Protein AF-A0A7C6B516-F1 (afdb_monomer)

Secondary structure (DSSP, 8-state):
----TT--S-HHHHHHHHHTT---SS---B-----HHHHHHHHSS---TTTHHHHHHHHHHHH-SB-----PPEEEEEEE-TTS-EEEEEETEEEEEE-S-SSSGGG-

Solvent-accessible surface area (backbone atoms only — not comparable to full-atom values): 6657 Å² total; per-residue (Å²): 104,58,77,57,99,81,58,83,55,55,43,65,54,31,50,53,30,49,76,72,74,45,87,42,84,57,88,80,44,72,61,78,83,78,57,60,72,58,39,27,65,71,69,74,44,86,79,42,92,93,49,36,46,59,46,39,54,50,41,44,36,52,73,34,48,45,69,67,89,86,67,64,70,40,73,76,45,76,49,77,48,98,81,48,37,29,33,38,34,50,42,90,45,75,42,85,73,42,64,69,42,93,52,78,79,59,70,111

Radius of gyration: 19.81 Å; Cα contacts (8 Å, |Δi|>4): 146; chains: 1; bounding box: 34×39×56 Å

Foldseek 3Di:
DADDPQAPDALVRQVVCVVVVHDHSDDFFEDQDPDQVQLCVVVVDHDDLVCNLVSSVVSCVHPGSDYDDRDRFDDFDWDADPQGWIWTGGTSDIHGDDDPDDDPVSVD

Mean predicted aligned error: 5.18 Å

Sequence (108 aa):
MRKLPRDTMSARQRIEATLNGELPDRVPIFDLIHNIPLIEHVTGQKATPGNLFDLVCRTVGERLDITRGLAPPAEQCIVRHEDGFVYKQEWWTTWLVQRPFHDVSGLL

pLDDT: mean 92.19, std 6.67, range [62.56, 98.25]

Structure (mmCIF, N/CA/C/O backbone):
data_AF-A0A7C6B516-F1
#
_entry.id   AF-A0A7C6B516-F1
#
loop_
_atom_site.group_PDB
_atom_site.id
_atom_site.type_symbol
_atom_site.label_atom_id
_atom_site.label_alt_id
_atom_site.label_comp_id
_atom_site.label_asym_id
_atom_site.label_entity_id
_atom_site.label_seq_id
_atom_site.pdbx_PDB_ins_code
_atom_site.Cartn_x
_atom_site.Cartn_y
_atom_site.Cartn_z
_atom_site.occupancy
_atom_site.B_iso_or_equiv
_atom_site.auth_seq_id
_atom_site.auth_comp_id
_atom_site.auth_asym_id
_atom_site.auth_atom_id
_atom_site.pdbx_PDB_model_num
ATOM 1 N N . MET A 1 1 ? -1.464 4.670 14.308 1.00 62.56 1 MET A N 1
ATOM 2 C CA . MET A 1 1 ? -2.688 3.872 14.089 1.00 62.56 1 MET A CA 1
ATOM 3 C C . MET A 1 1 ? -3.886 4.727 14.420 1.00 62.56 1 MET A C 1
ATOM 5 O O . MET A 1 1 ? -3.958 5.229 15.539 1.00 62.56 1 MET A O 1
ATOM 9 N N . ARG A 1 2 ? -4.759 4.955 13.430 1.00 68.50 2 ARG A N 1
ATOM 10 C CA . ARG A 1 2 ? -5.999 5.728 13.584 1.00 68.50 2 ARG A CA 1
ATOM 11 C C . ARG A 1 2 ? -6.757 5.255 14.821 1.00 68.50 2 ARG A C 1
ATOM 13 O O . ARG A 1 2 ? -6.977 4.056 14.967 1.00 68.50 2 ARG A O 1
ATOM 20 N N . LYS A 1 3 ? -7.171 6.184 15.678 1.00 68.25 3 LYS A N 1
ATOM 21 C CA . LYS A 1 3 ? -8.066 5.893 16.797 1.00 68.25 3 LYS A CA 1
ATOM 22 C C . LYS A 1 3 ? -9.233 6.863 16.734 1.00 68.25 3 LYS A C 1
ATOM 24 O O . LYS A 1 3 ? -9.062 8.058 16.964 1.00 68.25 3 LYS A O 1
ATOM 29 N N . LEU A 1 4 ? -10.396 6.368 16.335 1.00 77.69 4 LEU A N 1
ATOM 30 C CA . LEU A 1 4 ? -11.628 7.143 16.371 1.00 77.69 4 LEU A CA 1
ATOM 31 C C . LEU A 1 4 ? -12.200 7.153 17.794 1.00 77.69 4 LEU A C 1
ATOM 33 O O . LEU A 1 4 ? -11.921 6.239 18.567 1.00 77.69 4 LEU A O 1
ATOM 37 N N . PRO A 1 5 ? -13.040 8.144 18.152 1.00 81.75 5 PRO A N 1
ATOM 38 C CA . PRO A 1 5 ? -13.591 8.257 19.506 1.00 81.75 5 PRO A CA 1
ATOM 39 C C . PRO A 1 5 ? -14.369 7.027 19.993 1.00 81.75 5 PRO A C 1
ATOM 41 O O . PRO A 1 5 ? -14.542 6.853 21.193 1.00 81.75 5 PRO A O 1
ATOM 44 N N . ARG A 1 6 ? -14.859 6.194 19.066 1.00 85.69 6 ARG A N 1
ATOM 45 C CA . ARG A 1 6 ? -15.638 4.982 19.354 1.00 85.69 6 ARG A CA 1
ATOM 46 C C . ARG A 1 6 ? -14.839 3.686 19.197 1.00 85.69 6 ARG A C 1
ATOM 48 O O . ARG A 1 6 ? -15.399 2.627 19.447 1.00 85.69 6 ARG A O 1
ATOM 55 N N . ASP A 1 7 ? -13.573 3.761 18.784 1.00 91.75 7 ASP A N 1
ATOM 56 C CA . ASP A 1 7 ? -12.739 2.570 18.626 1.00 91.75 7 ASP A CA 1
ATOM 57 C C . ASP A 1 7 ? -12.375 2.020 20.017 1.00 91.75 7 ASP A C 1
ATOM 59 O O . ASP A 1 7 ? -11.757 2.712 20.835 1.00 91.75 7 ASP A O 1
ATOM 63 N N . THR A 1 8 ? -12.735 0.764 20.273 1.00 95.31 8 THR A N 1
ATOM 64 C CA . THR A 1 8 ? -12.375 0.017 21.490 1.00 95.31 8 THR A CA 1
ATOM 65 C C . THR A 1 8 ? -11.258 -0.998 21.235 1.00 95.31 8 THR A C 1
ATOM 67 O O . THR A 1 8 ? -10.629 -1.464 22.182 1.00 95.31 8 THR A O 1
ATOM 70 N N . MET A 1 9 ? -10.947 -1.280 19.966 1.00 95.00 9 MET A N 1
ATOM 71 C CA . MET A 1 9 ? -9.849 -2.129 19.511 1.00 95.00 9 MET A CA 1
ATOM 72 C C . MET A 1 9 ? -8.783 -1.316 18.765 1.00 95.00 9 MET A C 1
ATOM 74 O O . MET A 1 9 ? -9.062 -0.372 18.018 1.00 95.00 9 MET A O 1
ATOM 78 N N . SER A 1 10 ? -7.523 -1.719 18.913 1.00 94.19 10 SER A N 1
ATOM 79 C CA . SER A 1 10 ? -6.457 -1.331 17.986 1.00 94.19 10 SER A CA 1
ATOM 80 C C . SER A 1 10 ? -6.687 -1.944 16.600 1.00 94.19 10 SER A C 1
ATOM 82 O O . SER A 1 10 ? -7.417 -2.924 16.462 1.00 94.19 10 SER A O 1
ATOM 84 N N . ALA A 1 11 ? -6.019 -1.413 15.571 1.00 94.06 11 ALA A N 1
ATOM 85 C CA . ALA A 1 11 ? -6.058 -2.008 14.233 1.00 94.06 11 ALA A CA 1
ATOM 86 C C . ALA A 1 11 ? -5.669 -3.493 14.254 1.00 94.06 11 ALA A C 1
ATOM 88 O O . ALA A 1 11 ? -6.372 -4.318 13.685 1.00 94.06 11 ALA A O 1
ATOM 89 N N . ARG A 1 12 ? -4.609 -3.850 14.991 1.00 94.94 12 ARG A N 1
ATOM 90 C CA . ARG A 1 12 ? -4.172 -5.242 15.129 1.00 94.94 12 ARG A CA 1
ATOM 91 C C . ARG A 1 12 ? -5.255 -6.134 15.737 1.00 94.94 12 ARG A C 1
ATOM 93 O O . ARG A 1 12 ? -5.601 -7.139 15.130 1.00 94.94 12 ARG A O 1
ATOM 100 N N . GLN A 1 13 ? -5.813 -5.740 16.883 1.00 96.62 13 GLN A N 1
ATOM 101 C CA . GLN A 1 13 ? -6.889 -6.494 17.542 1.00 96.62 13 GLN A CA 1
ATOM 102 C C . GLN A 1 13 ? -8.098 -6.669 16.619 1.00 96.62 13 GLN A C 1
ATOM 104 O O . GLN A 1 13 ? -8.680 -7.744 16.558 1.00 96.62 13 GLN A O 1
ATOM 109 N N . ARG A 1 14 ? -8.440 -5.626 15.856 1.00 96.31 14 ARG A N 1
ATOM 110 C CA . ARG A 1 14 ? -9.541 -5.649 14.892 1.00 96.31 14 ARG A CA 1
ATOM 111 C C . ARG A 1 14 ? -9.315 -6.674 13.776 1.00 96.31 14 ARG A C 1
ATOM 113 O O . ARG A 1 14 ? -10.245 -7.386 13.398 1.00 96.31 14 ARG A O 1
ATOM 120 N N . ILE A 1 15 ? -8.088 -6.761 13.260 1.00 96.62 15 ILE A N 1
ATOM 121 C CA . ILE A 1 15 ? -7.7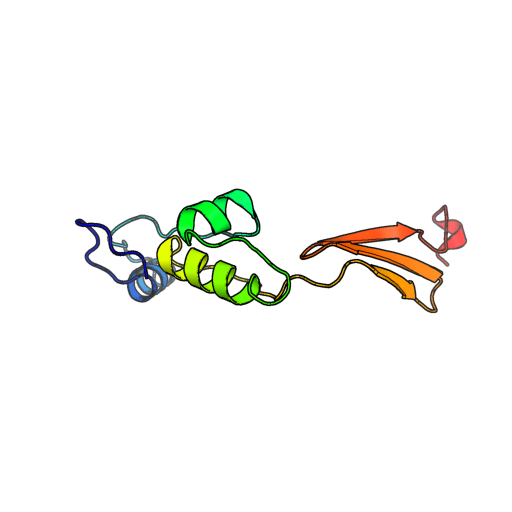12 -7.758 12.251 1.00 96.62 15 ILE A CA 1
ATOM 122 C C . ILE A 1 15 ? -7.709 -9.166 12.842 1.00 96.62 15 ILE A C 1
ATOM 124 O O . ILE A 1 15 ? -8.288 -10.063 12.240 1.00 96.62 15 ILE A O 1
ATOM 128 N N . GLU A 1 16 ? -7.115 -9.361 14.017 1.00 97.94 16 GLU A N 1
ATOM 129 C CA . GLU A 1 16 ? -7.074 -10.668 14.683 1.00 97.94 16 GLU A CA 1
ATOM 130 C C . GLU A 1 16 ? -8.491 -11.187 14.991 1.00 97.94 16 GLU A C 1
ATOM 132 O O . GLU A 1 16 ? -8.803 -12.319 14.631 1.00 97.94 16 GLU A O 1
ATOM 137 N N . ALA A 1 17 ? -9.386 -10.344 15.521 1.00 98.12 17 ALA A N 1
ATOM 138 C CA . ALA A 1 17 ? -10.797 -10.686 15.734 1.00 98.12 17 ALA A CA 1
ATOM 139 C C . ALA A 1 17 ? -11.489 -11.109 14.425 1.00 98.12 17 ALA A C 1
ATOM 141 O O . ALA A 1 17 ? -12.142 -12.148 14.368 1.00 98.12 17 ALA A O 1
ATOM 142 N N . THR A 1 18 ? -11.279 -10.347 13.344 1.00 97.25 18 THR A N 1
ATOM 143 C CA . THR A 1 18 ? -11.847 -10.666 12.022 1.00 97.25 18 THR A CA 1
ATOM 144 C C . THR A 1 18 ? -11.358 -12.022 11.507 1.00 97.25 18 THR A C 1
ATOM 146 O O . THR A 1 18 ? -12.155 -12.817 11.015 1.00 97.25 18 THR A O 1
ATOM 149 N N . LEU A 1 19 ? -10.058 -12.309 11.631 1.00 97.44 19 LEU A N 1
ATOM 150 C CA . LEU A 1 19 ? -9.468 -13.579 11.194 1.00 97.44 19 LEU A CA 1
ATOM 151 C C . LEU A 1 19 ? -9.941 -14.771 12.037 1.00 97.44 19 LEU A C 1
ATOM 153 O O . LEU A 1 19 ? -10.047 -15.877 11.512 1.00 97.44 19 LEU A O 1
ATOM 157 N N . ASN A 1 20 ? -10.272 -14.540 13.308 1.00 98.19 20 ASN A N 1
ATOM 158 C CA . ASN A 1 20 ? -10.834 -15.547 14.209 1.00 98.19 20 ASN A CA 1
ATOM 159 C C . ASN A 1 20 ? -12.351 -15.757 14.029 1.00 98.19 20 ASN A C 1
ATOM 161 O O . ASN A 1 20 ? -12.926 -16.617 14.692 1.00 98.19 20 ASN A O 1
ATOM 165 N N . GLY A 1 21 ? -13.016 -14.991 13.154 1.00 97.81 21 GLY A N 1
ATOM 166 C CA . GLY A 1 21 ? -14.473 -15.040 12.983 1.00 97.81 21 GLY A CA 1
ATOM 167 C C . GLY A 1 21 ? -15.257 -14.371 14.120 1.00 97.81 21 GLY A C 1
ATOM 168 O O . GLY A 1 21 ? -16.458 -14.597 14.261 1.00 97.81 21 GLY A O 1
ATOM 169 N N . GLU A 1 22 ? -14.590 -13.554 14.932 1.00 98.25 22 GLU A N 1
ATOM 170 C CA . GLU A 1 22 ? -15.194 -12.756 15.995 1.00 98.25 22 GLU A CA 1
ATOM 171 C C . GLU A 1 22 ? -15.723 -11.424 15.440 1.00 98.25 22 GLU A C 1
ATOM 173 O O . GLU A 1 22 ? -15.346 -10.979 14.354 1.00 98.25 22 GLU A O 1
ATOM 178 N N . LEU A 1 23 ? -16.598 -10.754 16.197 1.00 97.38 23 LEU A N 1
ATOM 179 C CA . LEU A 1 23 ? -17.120 -9.442 15.815 1.00 97.38 23 LEU A CA 1
ATOM 180 C C . LEU A 1 23 ? -16.144 -8.330 16.249 1.00 97.38 23 LEU A C 1
ATOM 182 O O . LEU A 1 23 ? -16.005 -8.094 17.453 1.00 97.38 23 LEU A O 1
ATOM 186 N N . PRO A 1 24 ? -15.492 -7.609 15.316 1.00 96.94 24 PRO A N 1
ATOM 187 C CA . PRO A 1 24 ? -14.689 -6.445 15.666 1.00 96.94 24 PRO A CA 1
ATOM 188 C C . PRO A 1 24 ? -15.559 -5.257 16.111 1.00 96.94 24 PRO A C 1
ATOM 190 O O . PRO A 1 24 ? -16.743 -5.167 15.790 1.00 96.94 24 PRO A O 1
ATOM 193 N N . ASP A 1 25 ? -14.945 -4.282 16.785 1.00 95.75 25 ASP A N 1
ATOM 194 C CA . ASP A 1 25 ? -15.601 -3.036 17.221 1.00 95.75 25 ASP A CA 1
ATOM 195 C C . ASP A 1 25 ? -16.134 -2.159 16.068 1.00 95.75 25 ASP A C 1
ATOM 197 O O . ASP A 1 25 ? -17.045 -1.351 16.255 1.00 95.75 25 ASP A O 1
ATOM 201 N N . ARG A 1 26 ? -15.574 -2.330 14.865 1.00 94.50 26 ARG A N 1
ATOM 202 C CA . ARG A 1 26 ? -16.064 -1.820 13.580 1.00 94.50 26 ARG A CA 1
ATOM 203 C C . ARG A 1 26 ? -15.471 -2.628 12.429 1.00 94.50 26 ARG A C 1
ATOM 205 O O . ARG A 1 26 ? -14.486 -3.343 12.600 1.00 94.50 26 ARG A O 1
ATOM 212 N N . VAL A 1 27 ? -16.001 -2.427 11.224 1.00 94.06 27 VAL A N 1
ATOM 213 C CA . VAL A 1 27 ? -15.427 -2.995 9.995 1.00 94.06 27 VAL A CA 1
ATOM 214 C C . VAL A 1 27 ? -13.962 -2.533 9.837 1.00 94.06 27 VAL A C 1
ATOM 216 O O . VAL A 1 27 ? -13.712 -1.319 9.881 1.00 94.06 27 VAL A O 1
ATOM 219 N N . PRO A 1 28 ? -12.989 -3.456 9.683 1.00 94.44 28 PRO A N 1
ATOM 220 C CA . PRO A 1 28 ? -11.608 -3.098 9.383 1.00 94.44 28 PRO A CA 1
ATOM 221 C C . PRO A 1 28 ? -11.475 -2.480 7.989 1.00 94.44 28 PRO A C 1
ATOM 223 O O . PRO A 1 28 ? -12.141 -2.897 7.044 1.00 94.44 28 PRO A O 1
ATOM 226 N N . ILE A 1 29 ? -10.587 -1.498 7.853 1.00 94.50 29 ILE A N 1
ATOM 227 C CA . ILE A 1 29 ? -10.321 -0.795 6.598 1.00 94.50 29 ILE A CA 1
A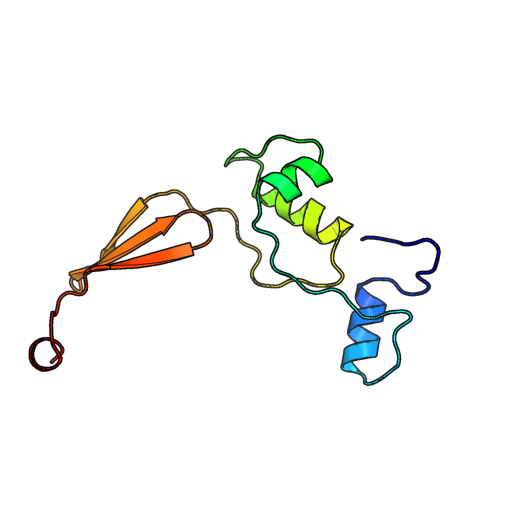TOM 228 C C . ILE A 1 29 ? -9.000 -1.296 6.017 1.00 94.50 29 ILE A C 1
ATOM 230 O O . ILE A 1 29 ? -7.942 -1.164 6.641 1.00 94.50 29 ILE A O 1
ATOM 234 N N . PHE A 1 30 ? -9.080 -1.825 4.799 1.00 95.31 30 PHE A N 1
ATOM 235 C CA . PHE A 1 30 ? -7.945 -2.243 3.986 1.00 95.31 30 PHE A CA 1
ATOM 236 C C . PHE A 1 30 ? -7.924 -1.459 2.678 1.00 95.31 30 PHE A C 1
ATOM 238 O O . PHE A 1 30 ? -8.956 -1.348 2.019 1.00 95.31 30 PHE A O 1
ATOM 245 N N . ASP A 1 31 ? -6.748 -0.962 2.296 1.00 94.62 31 ASP A N 1
ATOM 246 C CA . ASP A 1 31 ? -6.513 -0.384 0.971 1.00 94.62 31 ASP A CA 1
ATOM 247 C C . ASP A 1 31 ? -5.009 -0.330 0.630 1.00 94.62 31 ASP A C 1
ATOM 249 O O . ASP A 1 31 ? -4.152 -0.573 1.488 1.00 94.62 31 ASP A O 1
ATOM 253 N N . LEU A 1 32 ? -4.691 0.025 -0.616 1.00 93.50 32 LEU A N 1
ATOM 254 C CA . LEU A 1 32 ? -3.366 0.380 -1.126 1.00 93.50 32 LEU A CA 1
ATOM 255 C C . LEU A 1 32 ? -3.330 1.879 -1.458 1.00 93.50 32 LEU A C 1
ATOM 257 O O . LEU A 1 32 ? -3.883 2.324 -2.463 1.00 93.50 32 LEU A O 1
ATOM 261 N N . ILE A 1 33 ? -2.662 2.681 -0.626 1.00 92.12 33 ILE A N 1
ATOM 262 C CA . ILE A 1 33 ? -2.641 4.139 -0.803 1.00 92.12 33 ILE A CA 1
ATOM 263 C C . ILE A 1 33 ? -1.452 4.561 -1.669 1.00 92.12 33 ILE A C 1
ATOM 265 O O . ILE A 1 33 ? -0.335 4.691 -1.179 1.00 92.12 33 ILE A O 1
ATOM 269 N N . HIS A 1 34 ? -1.724 4.848 -2.944 1.00 90.88 34 HIS A N 1
ATOM 270 C CA . HIS A 1 34 ? -0.761 5.411 -3.908 1.00 90.88 34 HIS A CA 1
ATOM 271 C C . HIS A 1 34 ? -1.186 6.784 -4.466 1.00 90.88 34 HIS A C 1
ATOM 273 O O . HIS A 1 34 ? -0.506 7.372 -5.306 1.00 90.88 34 HIS A O 1
ATOM 279 N N . ASN A 1 35 ? -2.326 7.320 -4.020 1.00 92.12 35 ASN A N 1
ATOM 280 C CA . ASN A 1 35 ? -2.821 8.617 -4.472 1.00 92.12 35 ASN A CA 1
ATOM 281 C C . ASN A 1 35 ? -2.011 9.757 -3.828 1.00 92.12 35 ASN A C 1
ATOM 283 O O . ASN A 1 35 ? -2.166 10.033 -2.640 1.00 92.12 35 ASN A O 1
ATOM 287 N N . ILE A 1 36 ? -1.166 10.429 -4.617 1.00 92.25 36 ILE A N 1
ATOM 288 C CA . ILE A 1 36 ? -0.293 11.506 -4.120 1.00 92.25 36 ILE A CA 1
ATOM 289 C C . ILE A 1 36 ? -1.095 12.643 -3.476 1.00 92.25 36 ILE A C 1
ATOM 291 O O . ILE A 1 36 ? -0.770 12.984 -2.341 1.00 92.25 36 ILE A O 1
ATOM 295 N N . PRO A 1 37 ? -2.152 13.208 -4.104 1.00 95.88 37 PRO A N 1
ATOM 296 C CA . PRO A 1 37 ? -2.912 14.286 -3.469 1.00 95.88 37 PRO A CA 1
ATOM 297 C C . PRO A 1 37 ? -3.472 13.920 -2.088 1.00 95.88 37 PRO A C 1
ATOM 299 O O . PRO A 1 37 ? -3.438 14.743 -1.176 1.00 95.88 37 PRO A O 1
ATOM 302 N N . LEU A 1 38 ? -3.946 12.684 -1.905 1.00 95.06 38 LEU A N 1
ATOM 303 C CA . LEU A 1 38 ? -4.407 12.179 -0.612 1.00 95.06 38 LEU A CA 1
ATOM 304 C C . LEU A 1 38 ? -3.262 12.101 0.402 1.00 95.06 38 LEU A C 1
ATOM 306 O O . LEU A 1 38 ? -3.431 12.541 1.536 1.00 95.06 38 LEU A O 1
ATOM 310 N N . ILE A 1 39 ? -2.108 11.562 0.005 1.00 95.38 39 ILE A N 1
ATOM 311 C CA . ILE A 1 39 ? -0.923 11.459 0.869 1.00 95.38 39 ILE A CA 1
ATOM 312 C C . ILE A 1 39 ? -0.480 12.852 1.331 1.00 95.38 39 ILE A C 1
ATOM 314 O O . ILE A 1 39 ? -0.269 13.069 2.525 1.00 95.38 39 ILE A O 1
ATOM 318 N N . GLU A 1 40 ? -0.395 13.819 0.415 1.00 97.00 40 GLU A N 1
ATOM 319 C CA . GLU A 1 40 ? -0.027 15.199 0.749 1.00 97.00 40 GLU A CA 1
ATOM 320 C C . GLU A 1 40 ? -1.067 15.865 1.656 1.00 97.00 40 GLU A C 1
ATOM 322 O O . GLU A 1 40 ? -0.708 16.561 2.604 1.00 97.00 40 GLU A O 1
ATOM 327 N N . HIS A 1 41 ? -2.358 15.622 1.411 1.00 97.06 41 HIS A N 1
ATOM 328 C CA . HIS A 1 41 ? -3.438 16.134 2.251 1.00 97.06 41 HIS A CA 1
ATOM 329 C C . HIS A 1 41 ? -3.387 15.572 3.678 1.00 97.06 41 HIS A C 1
ATOM 331 O O . HIS A 1 41 ? -3.576 16.316 4.637 1.00 97.06 41 HIS A O 1
ATOM 337 N N . VAL A 1 42 ? -3.139 14.269 3.833 1.00 95.31 42 VAL A N 1
ATOM 338 C CA . VAL A 1 42 ? -3.092 13.615 5.149 1.00 95.31 42 VAL A CA 1
ATOM 339 C C . VAL A 1 42 ? -1.848 14.029 5.928 1.00 95.31 42 VAL A C 1
ATOM 341 O O . VAL A 1 42 ? -1.950 14.341 7.110 1.00 95.31 42 VAL A O 1
ATOM 344 N N . THR A 1 43 ? -0.686 14.049 5.276 1.00 95.94 43 THR A N 1
ATOM 345 C CA . THR A 1 43 ? 0.599 14.314 5.943 1.00 95.94 43 THR A CA 1
ATOM 346 C C . THR A 1 43 ? 0.919 15.800 6.093 1.00 95.94 43 THR A C 1
ATOM 348 O O . THR A 1 43 ? 1.782 16.154 6.897 1.00 95.94 43 THR A O 1
ATOM 351 N N . GLY A 1 44 ? 0.268 16.667 5.310 1.00 97.25 44 GLY A N 1
ATOM 352 C CA . GLY A 1 44 ? 0.587 18.093 5.215 1.00 97.25 44 GLY A CA 1
ATOM 353 C C . GLY A 1 44 ? 1.934 18.380 4.541 1.00 97.25 44 GLY A C 1
ATOM 354 O O . GLY A 1 44 ? 2.428 19.503 4.620 1.00 97.25 44 GLY A O 1
ATOM 355 N N . GLN A 1 45 ? 2.556 17.381 3.908 1.00 97.62 45 GLN A N 1
ATOM 356 C CA . GLN A 1 45 ? 3.886 17.470 3.308 1.00 97.62 45 GLN A CA 1
ATOM 357 C C . GLN A 1 45 ? 3.816 17.202 1.807 1.00 97.62 45 GLN A C 1
ATOM 359 O O . GLN A 1 45 ? 3.027 16.380 1.350 1.00 97.62 45 GLN A O 1
ATOM 364 N N . LYS A 1 46 ? 4.662 17.887 1.032 1.00 96.81 46 LYS A N 1
ATOM 365 C CA . LYS A 1 46 ? 4.800 17.620 -0.402 1.00 96.81 46 LYS A CA 1
ATOM 366 C C . LYS A 1 46 ? 5.570 16.328 -0.649 1.00 96.81 46 LYS A C 1
ATOM 368 O O . LYS A 1 46 ? 6.614 16.087 -0.034 1.00 96.81 46 LYS A O 1
ATOM 373 N N . ALA A 1 47 ? 5.049 15.517 -1.561 1.00 92.69 47 ALA A N 1
ATOM 374 C CA . ALA A 1 47 ? 5.661 14.263 -1.952 1.00 92.69 47 ALA A CA 1
ATOM 375 C C . ALA A 1 47 ? 6.872 14.516 -2.854 1.00 92.69 47 ALA A C 1
ATOM 377 O O . ALA A 1 47 ? 6.802 15.232 -3.850 1.00 92.69 47 ALA A O 1
ATOM 378 N N . THR A 1 48 ? 7.985 13.883 -2.513 1.00 91.19 48 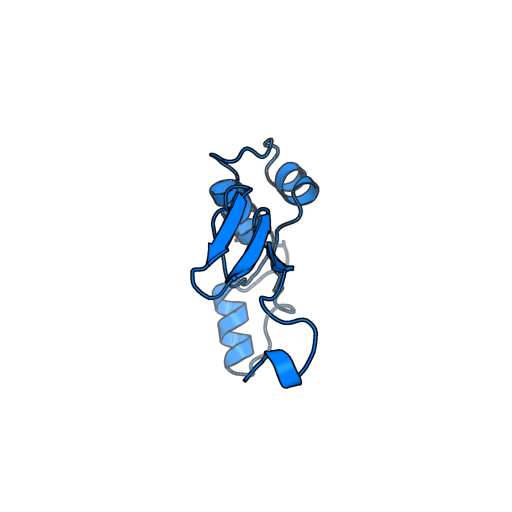THR A N 1
ATOM 379 C CA . THR A 1 48 ? 9.216 13.847 -3.302 1.00 91.19 48 THR A CA 1
ATOM 380 C C . THR A 1 48 ? 9.717 12.403 -3.360 1.00 91.19 48 THR A C 1
ATOM 382 O O . THR A 1 48 ? 9.430 11.634 -2.440 1.00 91.19 48 THR A O 1
ATOM 385 N N . PRO A 1 49 ? 10.501 12.005 -4.376 1.00 85.81 49 PRO A N 1
ATOM 386 C CA . PRO A 1 49 ? 11.034 10.643 -4.447 1.00 85.81 49 PRO A CA 1
ATOM 387 C C . PRO A 1 49 ? 11.758 10.192 -3.165 1.00 85.81 49 PRO A C 1
ATOM 389 O O . PRO A 1 49 ? 11.614 9.048 -2.751 1.00 85.81 49 PRO A O 1
ATOM 392 N N . GLY A 1 50 ? 12.466 11.107 -2.490 1.00 89.44 50 GLY A N 1
ATOM 393 C CA . GLY A 1 50 ? 13.225 10.804 -1.273 1.00 89.44 50 GLY A CA 1
ATOM 394 C C . GLY A 1 50 ? 12.393 10.651 0.006 1.00 89.44 50 GLY A C 1
ATOM 395 O O . GLY A 1 50 ? 12.867 10.022 0.947 1.00 89.44 50 GLY A O 1
ATOM 396 N N . ASN A 1 51 ? 11.173 11.200 0.070 1.00 93.50 51 ASN A N 1
ATOM 397 C CA . ASN A 1 51 ? 10.330 11.132 1.277 1.00 93.50 51 ASN A CA 1
ATOM 398 C C . ASN A 1 51 ? 9.053 10.300 1.098 1.00 93.50 51 ASN A C 1
ATOM 400 O O . ASN A 1 51 ? 8.432 9.915 2.086 1.00 93.50 51 ASN A O 1
ATOM 404 N N . LEU A 1 52 ? 8.647 10.013 -0.139 1.00 91.75 52 LEU A N 1
ATOM 405 C CA . LEU A 1 52 ? 7.307 9.514 -0.432 1.00 91.75 52 LEU A CA 1
ATOM 406 C C . LEU A 1 52 ? 7.012 8.168 0.236 1.00 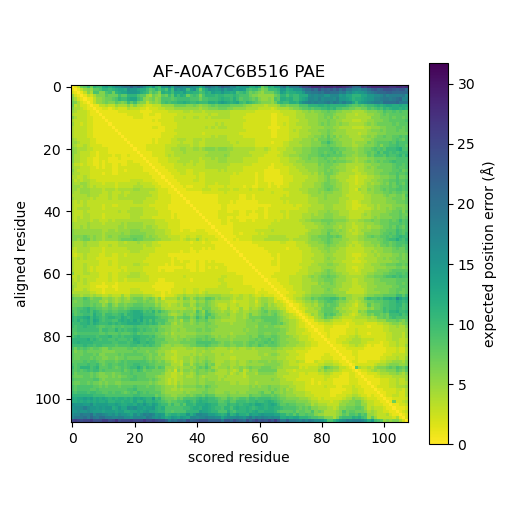91.75 52 LEU A C 1
ATOM 408 O O . LEU A 1 52 ? 5.893 7.953 0.689 1.00 91.75 52 LEU A O 1
ATOM 412 N N . PHE A 1 53 ? 8.003 7.286 0.369 1.00 93.69 53 PHE A N 1
ATOM 413 C CA . PHE A 1 53 ? 7.799 6.020 1.072 1.00 93.69 53 PHE A CA 1
ATOM 414 C C . PHE A 1 53 ? 7.430 6.216 2.553 1.00 93.69 53 PHE A C 1
ATOM 416 O O . PHE A 1 53 ? 6.503 5.572 3.043 1.00 93.69 53 PHE A O 1
ATOM 423 N N . ASP A 1 54 ? 8.087 7.149 3.249 1.00 95.38 54 ASP A N 1
ATOM 424 C CA . ASP A 1 54 ? 7.736 7.500 4.631 1.00 95.38 54 ASP A CA 1
ATOM 425 C C . ASP A 1 54 ? 6.323 8.095 4.706 1.00 95.38 54 ASP A C 1
ATOM 427 O O . ASP A 1 54 ? 5.507 7.679 5.532 1.00 95.38 54 ASP A O 1
ATOM 431 N N . LEU A 1 55 ? 5.990 9.005 3.783 1.00 95.69 55 LEU A N 1
ATOM 432 C CA . LEU A 1 55 ? 4.660 9.617 3.726 1.00 95.69 55 LEU A CA 1
ATOM 433 C C . LEU A 1 55 ? 3.553 8.579 3.497 1.00 95.69 55 LEU A C 1
ATOM 435 O O . LEU A 1 55 ? 2.500 8.659 4.136 1.00 95.69 55 LEU A O 1
ATOM 439 N N . VAL A 1 56 ? 3.783 7.587 2.630 1.00 94.62 56 VAL A N 1
ATOM 440 C CA . VAL A 1 56 ? 2.861 6.459 2.416 1.00 94.62 56 VAL A CA 1
ATOM 441 C C . VAL A 1 56 ? 2.693 5.662 3.708 1.00 94.62 56 VAL A C 1
ATOM 443 O O . VAL A 1 56 ? 1.561 5.458 4.146 1.00 94.62 56 VAL A O 1
ATOM 446 N N . CYS A 1 57 ? 3.788 5.264 4.361 1.00 94.50 57 CYS A N 1
ATOM 447 C CA . CYS A 1 57 ? 3.749 4.504 5.613 1.00 94.50 57 CYS A CA 1
ATOM 448 C C . CYS A 1 57 ? 2.987 5.246 6.721 1.00 94.50 57 CYS A C 1
ATOM 450 O O . CYS A 1 57 ? 2.154 4.651 7.412 1.00 94.50 57 CYS A O 1
ATOM 452 N N . ARG A 1 58 ? 3.207 6.558 6.859 1.00 94.81 58 ARG A N 1
ATOM 453 C CA . ARG A 1 58 ? 2.471 7.408 7.805 1.00 94.81 58 ARG A CA 1
ATOM 454 C C . ARG A 1 58 ? 0.989 7.490 7.459 1.00 94.81 58 ARG A C 1
ATOM 456 O O . ARG A 1 58 ? 0.151 7.252 8.325 1.00 94.81 58 ARG A O 1
ATOM 463 N N . THR A 1 59 ? 0.660 7.740 6.193 1.00 95.12 59 THR A N 1
ATOM 464 C CA . THR A 1 59 ? -0.731 7.822 5.718 1.00 95.12 59 THR A CA 1
ATOM 465 C C . THR A 1 59 ? -1.482 6.516 5.980 1.00 95.12 59 THR A C 1
ATOM 467 O O . THR A 1 59 ? -2.583 6.534 6.527 1.00 95.12 59 THR A O 1
ATOM 470 N N . VAL A 1 60 ? -0.867 5.373 5.669 1.00 94.75 60 VAL A N 1
ATOM 471 C CA . VAL A 1 60 ? -1.392 4.035 5.978 1.00 94.75 60 VAL A CA 1
ATOM 472 C C . VAL A 1 60 ? -1.609 3.884 7.480 1.00 94.75 60 VAL A C 1
ATOM 474 O O . VAL A 1 60 ? -2.713 3.553 7.909 1.00 94.75 60 VAL A O 1
ATOM 477 N N . GLY A 1 61 ? -0.590 4.190 8.287 1.00 92.50 61 GLY A N 1
ATOM 478 C CA . GLY A 1 61 ? -0.662 4.098 9.741 1.00 92.50 61 GLY A CA 1
ATOM 479 C C . GLY A 1 61 ? -1.705 5.028 10.369 1.00 92.50 61 GLY A C 1
ATOM 480 O O . GLY A 1 61 ? -2.178 4.758 11.470 1.00 92.50 61 GLY A O 1
ATOM 481 N N . GLU A 1 62 ? -2.092 6.114 9.710 1.00 92.00 62 GLU A N 1
ATOM 482 C CA . GLU A 1 62 ? -3.111 7.054 10.187 1.00 92.00 62 GLU A CA 1
ATOM 483 C C . GLU A 1 62 ? -4.518 6.769 9.662 1.00 92.00 62 GLU A C 1
ATOM 485 O O . GLU A 1 62 ? -5.486 7.279 10.231 1.00 92.00 62 GLU A O 1
ATOM 490 N N . ARG A 1 63 ? -4.663 6.001 8.576 1.00 92.88 63 ARG A N 1
ATOM 491 C CA . ARG A 1 63 ? -5.940 5.885 7.853 1.00 92.88 63 ARG A CA 1
ATOM 492 C C . ARG A 1 63 ? -6.477 4.467 7.728 1.00 92.88 63 ARG A C 1
ATOM 494 O O . ARG A 1 63 ? -7.699 4.338 7.645 1.00 92.88 63 ARG A O 1
ATOM 501 N N . LEU A 1 64 ? -5.618 3.450 7.768 1.00 94.31 64 LEU A N 1
ATOM 502 C CA . LEU A 1 64 ? -5.970 2.049 7.539 1.00 94.31 64 LEU A CA 1
ATOM 503 C C . LEU A 1 64 ? -5.724 1.183 8.779 1.00 94.31 64 LEU A C 1
ATOM 505 O O . LEU A 1 64 ? -4.937 1.536 9.658 1.00 94.31 64 LEU A O 1
ATOM 509 N N . ASP A 1 65 ? -6.392 0.031 8.823 1.00 95.12 65 ASP A N 1
ATOM 510 C CA . ASP A 1 65 ? -6.117 -1.012 9.814 1.00 95.12 65 ASP A CA 1
ATOM 511 C C . ASP A 1 65 ? -5.073 -2.010 9.312 1.00 95.12 65 ASP A C 1
ATOM 513 O O . ASP A 1 65 ? -4.273 -2.533 10.085 1.00 95.12 65 ASP A O 1
ATOM 517 N N . ILE A 1 66 ? -5.074 -2.258 8.003 1.00 94.94 66 ILE A N 1
ATOM 518 C CA . ILE A 1 66 ? -4.132 -3.143 7.332 1.00 94.94 66 ILE A CA 1
ATOM 519 C C . ILE A 1 66 ? -3.915 -2.681 5.894 1.00 94.94 66 ILE A C 1
ATOM 521 O O . ILE A 1 66 ? -4.773 -2.060 5.272 1.00 94.94 66 ILE A O 1
ATOM 525 N N . THR A 1 67 ? -2.743 -2.989 5.359 1.00 95.38 67 THR A N 1
ATOM 526 C CA . THR A 1 67 ? -2.413 -2.830 3.945 1.00 95.38 67 THR A CA 1
ATOM 527 C C . THR A 1 67 ? -1.515 -3.993 3.524 1.00 95.38 67 THR A C 1
ATOM 529 O O . THR A 1 67 ? -1.146 -4.831 4.350 1.00 95.38 67 THR A O 1
ATOM 532 N N . ARG A 1 68 ? -1.146 -4.067 2.248 1.00 92.94 68 ARG A N 1
ATOM 533 C CA . ARG A 1 68 ? -0.170 -5.040 1.745 1.00 92.94 68 ARG A CA 1
ATOM 534 C C . ARG A 1 68 ? 0.723 -4.394 0.696 1.00 92.94 68 ARG A C 1
ATOM 536 O O . ARG A 1 68 ? 0.386 -3.346 0.173 1.00 92.94 68 ARG A O 1
ATOM 543 N N . GLY A 1 69 ? 1.826 -5.050 0.345 1.00 86.56 69 GLY A N 1
ATOM 544 C CA . GLY A 1 69 ? 2.623 -4.648 -0.820 1.00 86.56 69 GLY A CA 1
ATOM 545 C C . GLY A 1 69 ? 3.168 -3.219 -0.744 1.00 86.56 69 GLY A C 1
ATOM 546 O O . GLY A 1 69 ? 3.198 -2.534 -1.761 1.00 86.56 69 GLY A O 1
ATOM 547 N N . LEU A 1 70 ? 3.571 -2.765 0.448 1.00 88.31 70 LEU A N 1
ATOM 548 C CA . LEU A 1 70 ? 4.241 -1.476 0.593 1.00 88.31 70 LEU A CA 1
ATOM 549 C C . LEU A 1 70 ? 5.618 -1.539 -0.060 1.00 88.31 70 LEU A C 1
ATOM 551 O O . LEU A 1 70 ? 6.455 -2.354 0.322 1.00 88.31 70 LEU A O 1
ATOM 555 N N . ALA A 1 71 ? 5.844 -0.650 -1.018 1.00 84.38 71 ALA A N 1
ATOM 556 C CA . ALA A 1 71 ? 7.121 -0.483 -1.686 1.00 84.38 71 ALA A CA 1
ATOM 557 C C . ALA A 1 71 ? 7.421 1.010 -1.870 1.00 84.38 71 ALA A C 1
ATOM 559 O O . ALA A 1 71 ? 6.487 1.812 -2.017 1.00 84.38 71 ALA A O 1
ATOM 560 N N . PRO A 1 72 ? 8.705 1.405 -1.872 1.00 82.56 72 PRO A N 1
ATOM 561 C CA . PRO A 1 72 ? 9.074 2.735 -2.320 1.00 82.56 72 PRO A CA 1
ATOM 562 C C . PRO A 1 72 ? 8.636 2.932 -3.781 1.00 82.56 72 PRO A C 1
ATOM 564 O O . PRO A 1 72 ? 8.590 1.963 -4.544 1.00 82.56 72 PRO A O 1
ATOM 567 N N . PRO A 1 73 ? 8.297 4.169 -4.181 1.00 80.94 73 PRO A N 1
ATOM 568 C CA . PRO A 1 73 ? 8.029 4.471 -5.580 1.00 80.94 73 PRO A CA 1
ATOM 569 C C . PRO A 1 73 ? 9.278 4.141 -6.400 1.00 80.94 73 PRO A C 1
ATOM 571 O O . PRO A 1 73 ? 10.381 4.571 -6.060 1.00 80.94 73 PRO A O 1
ATOM 574 N N . ALA A 1 74 ? 9.115 3.374 -7.471 1.00 84.06 74 ALA A N 1
ATOM 575 C CA . ALA A 1 74 ? 10.232 3.061 -8.337 1.00 84.06 74 ALA A CA 1
ATOM 576 C C . ALA A 1 74 ? 10.528 4.233 -9.285 1.00 84.06 74 ALA A C 1
ATOM 578 O O . ALA A 1 74 ? 9.624 4.976 -9.689 1.00 84.06 74 ALA A O 1
ATOM 579 N N . GLU A 1 75 ? 11.800 4.389 -9.652 1.00 84.38 75 GLU A N 1
ATOM 580 C CA . GLU A 1 75 ? 12.199 5.369 -10.659 1.00 84.38 75 GLU A CA 1
ATOM 581 C C . GLU A 1 75 ? 11.507 5.087 -11.994 1.00 84.38 75 GLU A C 1
ATOM 583 O O . GLU A 1 75 ? 11.243 3.934 -12.361 1.00 84.38 75 GLU A O 1
ATOM 588 N N . GLN A 1 76 ? 11.207 6.165 -12.720 1.00 89.88 76 GLN A N 1
ATOM 589 C CA . GLN A 1 76 ? 10.623 6.063 -14.047 1.00 89.88 76 GLN A CA 1
ATOM 590 C C . GLN A 1 76 ? 11.684 5.594 -15.035 1.00 89.88 76 GLN A C 1
ATOM 592 O O . GLN A 1 76 ? 12.662 6.298 -15.284 1.00 89.88 76 GLN A O 1
ATOM 597 N N . CYS A 1 77 ? 11.488 4.414 -15.616 1.00 93.94 77 CYS A N 1
ATOM 598 C CA . CYS A 1 77 ? 12.434 3.860 -16.573 1.00 93.94 77 CYS A CA 1
ATOM 599 C C . CYS A 1 77 ? 11.762 2.951 -17.605 1.00 93.94 77 CYS A C 1
ATOM 601 O O . CYS A 1 77 ? 10.633 2.481 -17.437 1.00 93.94 77 CYS A O 1
ATOM 603 N N . ILE A 1 78 ? 12.487 2.711 -18.698 1.00 96.88 78 ILE A N 1
ATOM 604 C CA . ILE A 1 78 ? 12.182 1.653 -19.656 1.00 96.88 78 ILE A CA 1
ATOM 605 C C . ILE A 1 78 ? 13.161 0.515 -19.402 1.00 96.88 78 ILE A C 1
ATOM 607 O O . ILE A 1 78 ? 14.372 0.711 -19.495 1.00 96.88 78 ILE A O 1
ATOM 611 N N . VAL A 1 79 ? 12.635 -0.669 -19.115 1.00 95.69 79 VAL A N 1
ATOM 612 C CA . VAL A 1 79 ? 13.424 -1.883 -18.908 1.00 95.69 79 VAL A CA 1
ATOM 613 C C . VAL A 1 79 ? 13.291 -2.750 -20.152 1.00 95.69 79 VAL A C 1
ATOM 615 O O . VAL A 1 79 ? 12.183 -3.112 -20.549 1.00 95.69 79 VAL A O 1
ATOM 618 N N . ARG A 1 80 ? 14.423 -3.056 -20.788 1.00 97.06 80 ARG A N 1
ATOM 619 C CA . ARG A 1 80 ? 14.509 -3.969 -21.933 1.00 97.06 80 ARG A CA 1
ATOM 620 C C . ARG A 1 80 ? 15.147 -5.261 -21.454 1.00 97.06 80 ARG A C 1
ATOM 622 O O . ARG A 1 80 ? 16.267 -5.228 -20.954 1.00 97.06 80 ARG A O 1
ATOM 629 N N . HIS A 1 81 ? 14.422 -6.360 -21.583 1.00 95.06 81 HIS A N 1
ATOM 630 C CA . HIS A 1 81 ? 14.904 -7.681 -21.206 1.00 95.06 81 HIS A CA 1
ATOM 631 C C . HIS A 1 81 ? 15.584 -8.366 -22.398 1.00 95.06 81 HIS A C 1
ATOM 633 O O . HIS A 1 81 ? 15.325 -8.028 -23.555 1.00 95.06 81 HIS A O 1
ATOM 639 N N . GLU A 1 82 ? 16.469 -9.323 -22.112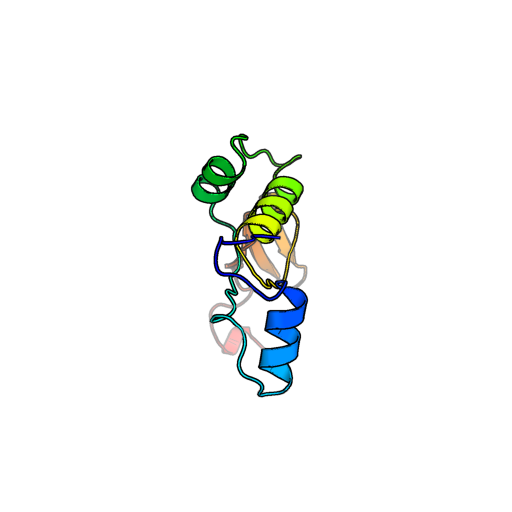 1.00 95.75 82 GLU A N 1
ATOM 640 C CA . GLU A 1 82 ? 17.214 -10.083 -23.131 1.00 95.75 82 GLU A CA 1
ATOM 641 C C . GLU A 1 82 ? 16.298 -10.925 -24.031 1.00 95.75 82 GLU A C 1
ATOM 643 O O . GLU A 1 82 ? 16.607 -11.148 -25.197 1.00 95.75 82 GLU A O 1
ATOM 648 N N . ASP A 1 83 ? 15.136 -11.325 -23.516 1.00 92.56 83 ASP A N 1
ATOM 649 C CA . ASP A 1 83 ? 14.079 -12.031 -24.246 1.00 92.56 83 ASP A CA 1
ATOM 650 C C . ASP A 1 83 ? 13.261 -11.116 -25.183 1.00 92.56 83 ASP A C 1
ATOM 652 O O . ASP A 1 83 ? 12.310 -11.561 -25.821 1.00 92.56 83 ASP A O 1
ATOM 656 N N . GLY A 1 84 ? 13.615 -9.830 -25.281 1.00 94.69 84 GLY A N 1
ATOM 657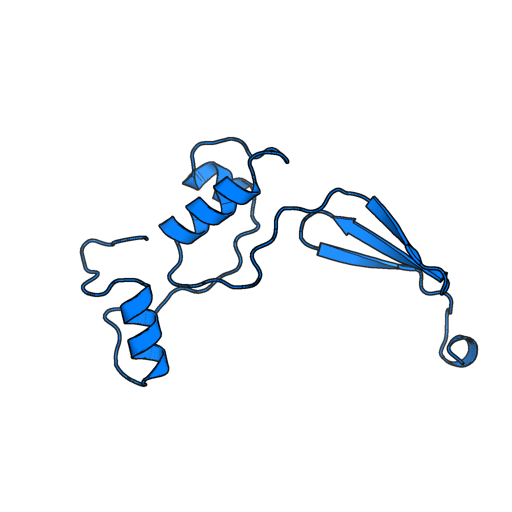 C CA . GLY A 1 84 ? 12.982 -8.855 -26.165 1.00 94.69 84 GLY A CA 1
ATOM 658 C C . GLY A 1 84 ? 11.695 -8.227 -25.619 1.00 94.69 84 GLY A C 1
ATOM 659 O O . GLY A 1 84 ? 11.088 -7.400 -26.308 1.00 94.69 84 GLY A O 1
ATOM 660 N N . PHE A 1 85 ? 11.281 -8.547 -24.389 1.00 96.88 85 PHE A N 1
ATOM 661 C CA . PHE A 1 85 ? 10.201 -7.819 -23.724 1.00 96.88 85 PHE A CA 1
ATOM 662 C C . PHE A 1 85 ? 10.657 -6.416 -23.305 1.00 96.88 85 PHE A C 1
ATOM 664 O O . PHE A 1 85 ? 11.786 -6.196 -22.854 1.00 96.88 85 PHE A O 1
ATOM 671 N N . VAL A 1 86 ? 9.748 -5.448 -23.419 1.00 97.81 86 VAL A N 1
ATOM 672 C CA . VAL A 1 86 ? 9.986 -4.067 -22.987 1.00 97.81 86 VAL A CA 1
ATOM 673 C C . VAL A 1 86 ? 8.901 -3.642 -22.018 1.00 97.81 86 VAL A C 1
ATOM 675 O O . VAL A 1 86 ? 7.715 -3.667 -22.352 1.00 97.81 86 VAL A O 1
ATOM 678 N N . TYR A 1 87 ? 9.319 -3.188 -20.844 1.00 97.06 87 TYR A N 1
ATOM 679 C CA . TYR A 1 87 ? 8.438 -2.682 -19.804 1.00 97.06 87 TYR A CA 1
ATOM 680 C C . TYR A 1 87 ? 8.693 -1.200 -19.552 1.00 97.06 87 TYR A C 1
ATOM 682 O O . TYR A 1 87 ? 9.823 -0.722 -19.640 1.00 97.06 87 TYR A O 1
ATOM 690 N N . LYS A 1 88 ? 7.634 -0.476 -19.201 1.00 96.12 88 LYS A N 1
ATOM 691 C CA . LYS A 1 88 ? 7.693 0.880 -18.668 1.00 96.12 88 LYS A CA 1
ATOM 692 C C . LYS A 1 88 ? 7.338 0.823 -17.198 1.00 96.12 88 LYS A C 1
ATOM 694 O O . LYS A 1 88 ? 6.223 0.448 -16.845 1.00 96.12 88 LYS A O 1
ATOM 699 N N . GLN A 1 89 ? 8.284 1.198 -16.359 1.00 93.25 89 GLN A N 1
ATOM 700 C CA . GLN A 1 89 ? 8.071 1.322 -14.932 1.00 93.25 89 GLN A CA 1
ATOM 701 C C . GLN A 1 89 ? 7.743 2.773 -14.610 1.00 93.25 89 GLN A C 1
ATOM 703 O O . GLN A 1 89 ? 8.491 3.683 -14.962 1.00 93.25 89 GLN A O 1
ATOM 708 N N . GLU A 1 90 ? 6.616 2.985 -13.943 1.00 88.94 90 GLU A N 1
ATOM 709 C CA . GLU A 1 90 ? 6.212 4.276 -13.412 1.00 88.94 90 GLU A CA 1
ATOM 710 C C . GLU A 1 90 ? 5.718 4.080 -11.984 1.00 88.94 90 GLU A C 1
ATOM 712 O O . GLU A 1 90 ? 4.605 3.603 -11.749 1.00 88.94 90 GLU A O 1
ATOM 717 N N . TRP A 1 91 ? 6.550 4.489 -11.022 1.00 85.75 91 TRP A N 1
ATOM 718 C CA . TRP A 1 91 ? 6.212 4.474 -9.604 1.00 85.75 91 TRP A CA 1
ATOM 719 C C . TRP A 1 91 ? 5.914 3.052 -9.107 1.00 85.75 91 TRP A C 1
ATOM 721 O O . TRP A 1 91 ? 6.817 2.227 -9.050 1.00 85.75 91 TRP A O 1
ATOM 731 N N . TRP A 1 92 ? 4.664 2.759 -8.735 1.00 86.12 92 TRP A N 1
ATOM 732 C CA . TRP A 1 92 ? 4.228 1.444 -8.247 1.00 86.12 92 TRP A CA 1
ATOM 733 C C . TRP A 1 92 ? 3.666 0.538 -9.345 1.00 86.12 92 TRP A C 1
ATOM 735 O O . TRP A 1 92 ? 3.160 -0.540 -9.038 1.00 86.12 92 TRP A O 1
ATOM 745 N N . THR A 1 93 ? 3.681 0.975 -10.608 1.00 88.75 93 THR A N 1
ATOM 746 C CA . THR A 1 93 ? 3.100 0.209 -11.717 1.00 88.75 93 THR A CA 1
ATOM 747 C C . THR A 1 93 ? 4.123 -0.034 -12.813 1.00 88.75 93 THR A C 1
ATOM 749 O O . THR A 1 93 ? 4.791 0.887 -13.280 1.00 88.75 93 THR A O 1
ATOM 752 N N . THR A 1 94 ? 4.191 -1.283 -13.264 1.00 93.06 94 THR A N 1
ATOM 753 C CA . THR A 1 94 ? 4.984 -1.688 -14.422 1.00 93.06 94 THR A CA 1
ATOM 754 C C . THR A 1 94 ? 4.043 -2.106 -15.540 1.00 93.06 94 THR A C 1
ATOM 756 O O . THR A 1 94 ? 3.184 -2.967 -15.359 1.00 93.06 94 THR A O 1
ATOM 759 N N . TRP A 1 95 ? 4.210 -1.491 -16.704 1.00 95.62 95 TRP A N 1
ATOM 760 C CA . TRP A 1 95 ? 3.399 -1.708 -17.891 1.00 95.62 95 TRP A CA 1
ATOM 761 C C . TRP A 1 95 ? 4.211 -2.452 -18.939 1.00 95.62 95 TRP A C 1
ATOM 763 O O . TRP A 1 95 ? 5.318 -2.038 -19.276 1.00 95.62 95 TRP A O 1
ATOM 773 N N . LEU A 1 96 ? 3.661 -3.526 -19.495 1.00 95.94 96 LEU A N 1
ATOM 774 C CA . LEU A 1 96 ? 4.231 -4.161 -20.677 1.00 95.94 96 LEU A CA 1
ATOM 775 C C . LEU A 1 96 ? 3.978 -3.270 -21.900 1.00 95.94 96 LEU A C 1
ATOM 777 O O . LEU A 1 96 ? 2.829 -3.037 -22.268 1.00 95.94 96 LEU A O 1
ATOM 781 N N . VAL A 1 97 ? 5.050 -2.784 -22.521 1.00 97.00 97 VAL A N 1
ATOM 782 C CA . VAL A 1 97 ? 5.001 -1.869 -23.673 1.00 97.00 97 VAL A CA 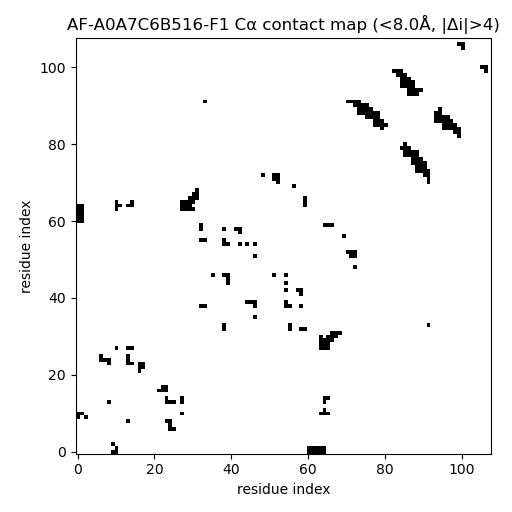1
ATOM 783 C C . VAL A 1 97 ? 5.157 -2.623 -24.984 1.00 97.00 97 VAL A C 1
ATOM 785 O O . VAL A 1 97 ? 4.480 -2.314 -25.959 1.00 97.00 97 VAL A O 1
ATOM 788 N N . GLN A 1 98 ? 6.045 -3.614 -25.014 1.00 96.56 98 GLN A N 1
ATOM 789 C CA . GLN A 1 98 ? 6.346 -4.370 -26.222 1.00 96.56 98 GLN A CA 1
ATOM 790 C C . GLN A 1 98 ? 6.605 -5.831 -25.872 1.00 96.56 98 GLN A C 1
ATOM 792 O O . GLN A 1 98 ? 7.313 -6.138 -24.913 1.00 96.56 98 GLN A O 1
ATOM 797 N N . ARG A 1 99 ? 6.031 -6.720 -26.682 1.00 95.75 99 ARG A N 1
ATOM 798 C CA . ARG A 1 99 ? 6.347 -8.149 -26.702 1.00 95.75 99 ARG A CA 1
ATOM 799 C C . ARG A 1 99 ? 7.299 -8.432 -27.874 1.00 95.75 99 ARG A C 1
ATOM 801 O O . ARG A 1 99 ? 7.200 -7.731 -28.885 1.00 95.75 99 ARG A O 1
ATOM 808 N N . PRO A 1 100 ? 8.164 -9.454 -27.780 1.00 95.56 100 PRO A N 1
ATOM 809 C CA . PRO A 1 100 ? 9.043 -9.861 -28.882 1.00 95.56 100 PRO A CA 1
ATOM 810 C C . PRO A 1 100 ? 8.287 -10.524 -30.047 1.00 95.56 100 PRO A C 1
ATOM 812 O O . PRO A 1 100 ? 8.845 -10.690 -31.125 1.00 95.56 100 PRO A O 1
ATOM 815 N N . PHE A 1 101 ? 7.011 -10.861 -29.852 1.00 94.12 101 PHE A N 1
ATOM 816 C CA . PHE A 1 101 ? 6.127 -11.471 -30.843 1.00 94.12 101 PHE A CA 1
ATOM 817 C C . PHE A 1 101 ? 4.853 -10.648 -31.042 1.00 94.12 101 PHE A C 1
ATOM 819 O O . PHE A 1 101 ? 4.471 -9.829 -30.197 1.00 94.12 101 PHE A O 1
ATOM 826 N N . HIS A 1 102 ? 4.192 -10.851 -32.181 1.00 92.44 102 HIS A N 1
ATOM 827 C CA . HIS A 1 102 ? 2.982 -10.114 -32.574 1.00 92.44 102 HIS A CA 1
ATOM 828 C C . HIS A 1 102 ? 1.762 -11.024 -32.768 1.00 92.44 102 HIS A C 1
ATOM 830 O O . HIS A 1 102 ? 0.644 -10.532 -32.902 1.00 92.44 102 HIS A O 1
ATOM 836 N N . ASP A 1 103 ? 1.965 -12.340 -32.709 1.00 92.38 103 ASP A N 1
ATOM 837 C CA . ASP A 1 103 ? 0.938 -13.371 -32.777 1.00 92.38 103 ASP A CA 1
ATOM 838 C C . ASP A 1 103 ? 1.389 -14.632 -32.012 1.00 92.38 103 ASP A C 1
ATOM 840 O O . ASP A 1 103 ? 2.458 -14.664 -31.400 1.00 92.38 103 ASP A O 1
ATOM 844 N N . VAL A 1 104 ? 0.539 -15.662 -32.013 1.00 91.75 104 VAL A N 1
ATOM 845 C CA . VAL A 1 104 ? 0.808 -16.945 -31.343 1.00 91.75 104 VAL A CA 1
ATOM 846 C C . VAL A 1 104 ? 1.903 -17.742 -32.058 1.00 91.75 104 VAL A C 1
ATOM 848 O O . VAL A 1 104 ? 2.622 -18.493 -31.409 1.00 91.75 104 VAL A O 1
ATOM 851 N N . SER A 1 105 ? 2.056 -17.591 -33.375 1.00 90.44 105 SER A N 1
ATOM 852 C CA . SER A 1 105 ? 3.081 -18.311 -34.136 1.00 90.44 105 SER A CA 1
ATOM 853 C C . SER A 1 105 ? 4.487 -17.813 -33.808 1.00 90.44 105 SER A C 1
ATOM 855 O O . SER A 1 105 ? 5.402 -18.621 -33.744 1.00 90.44 105 SER A O 1
ATOM 857 N N . GLY A 1 106 ? 4.651 -16.515 -33.543 1.00 84.44 106 GLY A N 1
ATOM 858 C CA . GLY A 1 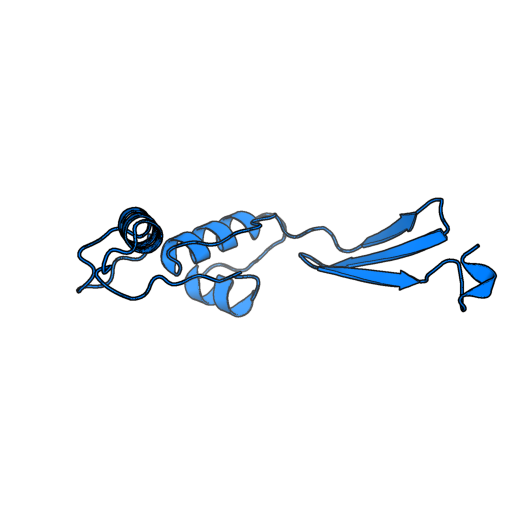106 ? 5.915 -15.922 -33.102 1.00 84.44 106 GLY A CA 1
ATOM 859 C C . GLY A 1 106 ? 6.251 -16.136 -31.621 1.00 84.44 106 GLY A C 1
ATOM 860 O O . GLY A 1 106 ? 7.314 -15.703 -31.189 1.00 84.44 106 GLY A O 1
ATOM 861 N N . LEU A 1 107 ? 5.359 -16.751 -30.832 1.00 83.75 107 LEU A N 1
ATOM 862 C CA . LEU A 1 107 ? 5.600 -17.062 -29.415 1.00 83.75 107 LEU A CA 1
ATOM 863 C C . LEU A 1 107 ? 6.510 -18.291 -29.217 1.00 83.75 107 LEU A C 1
ATOM 865 O O . LEU A 1 107 ? 7.086 -18.429 -28.138 1.00 83.75 107 LEU A O 1
ATOM 869 N N . LEU A 1 108 ? 6.578 -19.188 -30.208 1.00 65.38 108 LEU A N 1
ATOM 870 C CA . LEU A 1 108 ? 7.215 -20.510 -30.125 1.00 65.38 108 LEU A CA 1
ATOM 871 C C . LEU A 1 108 ? 8.685 -20.508 -30.555 1.00 65.38 108 LEU A C 1
ATOM 873 O O . LEU A 1 108 ? 9.003 -19.863 -31.578 1.00 65.38 108 LEU A O 1
#

Nearest PDB structures (foldseek):
  6zfh-assembly6_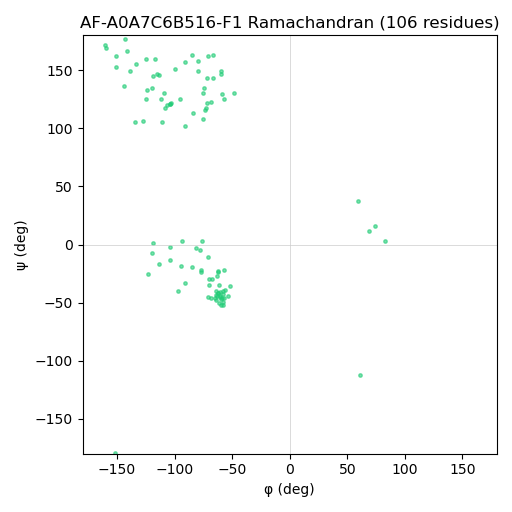F  TM=3.128E-01  e=4.041E+00  Homo sapiens
  6q3w-assembly2_B  TM=3.510E-01  e=7.284E+00  Homo sapiens
  6gr2-assembly3_G  TM=3.168E-01  e=8.303E+00  Homo sapiens